Protein AF-A0A966M8I0-F1 (afdb_monomer_lite)

Secondary structure (DSSP, 8-state):
--SPEEEEEEHHHHHHH---HHHHHHHHHHHHHHHTTS-EEEEEE-HHHHHHHS--EEE---SGGGGG----SEEEPPTT---------SSHHHHHHHHGGG--

Foldseek 3Di:
DQDAAEAEAEQVVCVVVVDDPVVVVVVVVVQVVVVVVGRYDYYYHHPLVVVVVDAAEEEDDPDPVSVSRDHHNHYHYDPPDFDQDPDDVPDPVRRVVVGVPPPD

pLDDT: mean 89.02, std 11.0, range [32.91, 97.88]

Radius of gyration: 18.12 Å; chains: 1; bounding box: 38×32×43 Å

Sequence (104 aa):
PNIPAVFVFNKAALTKLQLSSRRIGFYIETLQDLNNRRDLQVFMGDPYEFATQNDVAITFAPVPSFKKFKSLAEVHPFPWLRVPHAGTIRSYTSWRQKIDKSYK

Structure (mmCIF, N/CA/C/O backbone):
data_AF-A0A966M8I0-F1
#
_entry.id   AF-A0A966M8I0-F1
#
loop_
_atom_site.group_PDB
_atom_site.id
_atom_site.type_symbol
_atom_site.label_atom_id
_atom_site.label_alt_id
_atom_site.label_comp_id
_atom_site.label_asym_id
_atom_site.label_entity_id
_atom_site.label_seq_id
_atom_site.pdbx_PDB_ins_code
_atom_site.Cartn_x
_atom_site.Cartn_y
_atom_site.Cartn_z
_atom_site.occupancy
_atom_site.B_iso_or_equiv
_atom_site.auth_seq_id
_atom_site.auth_comp_id
_atom_site.auth_asym_id
_atom_site.auth_atom_id
_atom_site.pdbx_PDB_model_num
ATOM 1 N N . PRO A 1 1 ? -3.733 -12.578 -8.689 1.00 69.75 1 PRO A N 1
ATOM 2 C CA . PRO A 1 1 ? -3.930 -13.503 -7.550 1.00 69.75 1 PRO A CA 1
ATOM 3 C C . PRO A 1 1 ? -5.377 -13.471 -7.016 1.00 69.75 1 PRO A C 1
ATOM 5 O O . PRO A 1 1 ? -5.913 -12.386 -6.798 1.00 69.75 1 PRO A O 1
ATOM 8 N N . ASN A 1 2 ? -5.987 -14.649 -6.821 1.00 83.19 2 ASN A N 1
ATOM 9 C CA . ASN A 1 2 ? -7.385 -14.835 -6.379 1.00 83.19 2 ASN A CA 1
ATOM 10 C C . ASN A 1 2 ? -7.552 -14.841 -4.845 1.00 83.19 2 ASN A C 1
ATOM 12 O O . ASN A 1 2 ? -8.497 -15.417 -4.324 1.00 83.19 2 ASN A O 1
ATOM 16 N N . ILE A 1 3 ? -6.615 -14.225 -4.123 1.00 89.50 3 ILE A N 1
ATOM 17 C CA . ILE A 1 3 ? -6.652 -14.084 -2.662 1.00 89.50 3 ILE A CA 1
ATOM 18 C C . ILE A 1 3 ? -7.220 -12.710 -2.264 1.00 89.50 3 ILE A C 1
ATOM 20 O O . ILE A 1 3 ? -7.143 -11.770 -3.080 1.00 89.50 3 ILE A O 1
ATOM 24 N N . PRO A 1 4 ? -7.729 -12.558 -1.027 1.00 94.06 4 PRO A N 1
ATOM 25 C CA . PRO A 1 4 ? -8.213 -11.277 -0.522 1.00 94.06 4 PRO A CA 1
ATOM 26 C C . PRO A 1 4 ? -7.150 -10.177 -0.637 1.00 94.06 4 PRO A C 1
ATOM 28 O O . PRO A 1 4 ? -5.950 -10.419 -0.486 1.00 94.06 4 PRO A O 1
ATOM 31 N N . ALA A 1 5 ? -7.581 -8.955 -0.938 1.00 95.50 5 ALA A N 1
ATOM 32 C CA . ALA A 1 5 ? -6.741 -7.775 -0.792 1.00 95.50 5 ALA A CA 1
ATOM 33 C C . ALA A 1 5 ? -6.726 -7.341 0.675 1.00 95.50 5 ALA A C 1
ATOM 35 O O . ALA A 1 5 ? -7.753 -7.350 1.346 1.00 95.50 5 ALA A O 1
ATOM 36 N N . VAL A 1 6 ? -5.566 -6.904 1.155 1.00 96.69 6 VAL A N 1
ATOM 37 C CA . VAL A 1 6 ? -5.409 -6.388 2.516 1.00 96.69 6 VAL A CA 1
ATOM 38 C C . VAL A 1 6 ? -4.935 -4.945 2.431 1.00 96.69 6 VAL A C 1
ATOM 40 O O . VAL A 1 6 ? -3.937 -4.645 1.771 1.00 96.69 6 VAL A O 1
ATOM 43 N N . PHE A 1 7 ? -5.632 -4.051 3.125 1.00 96.62 7 PHE A N 1
ATOM 44 C CA . PHE A 1 7 ? -5.186 -2.685 3.356 1.00 96.62 7 PHE A CA 1
ATOM 45 C C . PHE A 1 7 ? -4.900 -2.476 4.844 1.00 96.62 7 PHE A C 1
ATOM 47 O O . PHE A 1 7 ? -5.792 -2.591 5.682 1.00 96.62 7 PHE A O 1
ATOM 54 N N . VAL A 1 8 ? -3.657 -2.130 5.183 1.00 96.94 8 VAL A N 1
ATOM 55 C CA . VAL A 1 8 ? -3.266 -1.819 6.565 1.00 96.94 8 VAL A CA 1
ATOM 56 C C . VAL A 1 8 ? -3.027 -0.322 6.698 1.00 96.94 8 VAL A C 1
ATOM 58 O O . VAL A 1 8 ? -2.046 0.221 6.182 1.00 96.94 8 VAL A O 1
ATOM 61 N N . PHE A 1 9 ? -3.898 0.351 7.442 1.00 95.31 9 PHE A N 1
ATOM 62 C CA . PHE A 1 9 ? -3.640 1.700 7.915 1.00 95.31 9 PHE A CA 1
ATOM 63 C C . PHE A 1 9 ? -2.450 1.673 8.876 1.00 95.31 9 PHE A C 1
ATOM 65 O O . PHE A 1 9 ? -2.553 1.190 10.005 1.00 95.31 9 PHE A O 1
ATOM 72 N N . ASN A 1 10 ? -1.309 2.200 8.423 1.00 94.56 10 ASN A N 1
ATOM 73 C CA . ASN A 1 10 ? -0.117 2.299 9.256 1.00 94.56 10 ASN A CA 1
ATOM 74 C C . ASN A 1 10 ? -0.359 3.310 10.386 1.00 94.56 10 ASN A C 1
ATOM 76 O O . ASN A 1 10 ? -0.298 4.525 10.167 1.00 94.56 10 ASN A O 1
ATOM 80 N N . LYS A 1 11 ? -0.604 2.802 11.596 1.00 92.69 11 LYS A N 1
ATOM 81 C CA . LYS A 1 11 ? -0.982 3.604 12.765 1.00 92.69 11 LYS A CA 1
ATOM 82 C C . LYS A 1 11 ? 0.068 4.669 13.084 1.00 92.69 11 LYS A C 1
ATOM 84 O O . LYS A 1 11 ? -0.272 5.833 13.277 1.00 92.69 11 LYS A O 1
ATOM 89 N N . ALA A 1 12 ? 1.350 4.298 13.068 1.00 91.94 12 ALA A N 1
ATOM 90 C CA . ALA A 1 12 ? 2.445 5.219 13.364 1.00 91.94 12 ALA A CA 1
ATOM 91 C C . ALA A 1 12 ? 2.580 6.330 12.309 1.00 91.94 12 ALA A C 1
ATOM 93 O O . ALA A 1 12 ? 2.887 7.475 12.648 1.00 91.94 12 ALA A O 1
ATOM 94 N N . ALA A 1 13 ? 2.349 6.010 11.032 1.00 90.31 13 ALA A N 1
ATOM 95 C CA . ALA A 1 13 ? 2.359 6.999 9.959 1.00 90.31 13 ALA A CA 1
ATOM 96 C C . ALA A 1 13 ? 1.150 7.940 10.045 1.00 90.31 13 ALA A C 1
ATOM 98 O O . ALA A 1 13 ? 1.320 9.149 9.902 1.00 90.31 13 ALA A O 1
ATOM 99 N N . LEU A 1 14 ? -0.046 7.415 10.327 1.00 90.25 14 LEU A N 1
ATOM 100 C CA . LEU A 1 14 ? -1.264 8.217 10.460 1.00 90.25 14 LEU A CA 1
ATOM 101 C C . LEU A 1 14 ? -1.152 9.267 11.568 1.00 90.25 14 LEU A C 1
ATOM 103 O O . LEU A 1 14 ? -1.484 10.428 11.329 1.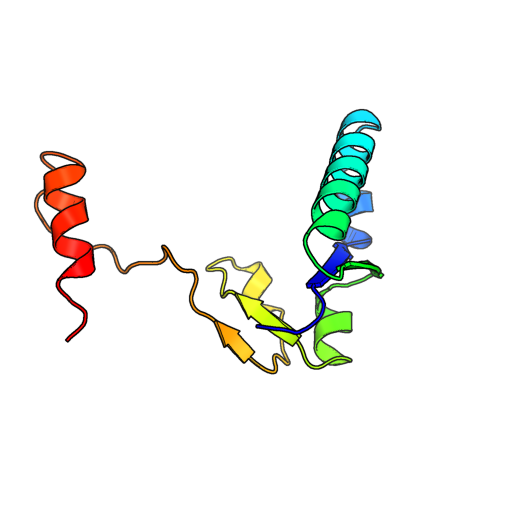00 90.25 14 LEU A O 1
ATOM 107 N N . THR A 1 15 ? -0.608 8.899 12.733 1.00 88.38 15 THR A N 1
ATOM 108 C CA . THR A 1 15 ? -0.388 9.846 13.839 1.00 88.38 15 THR A CA 1
ATOM 109 C C . THR A 1 15 ? 0.530 11.004 13.435 1.00 88.38 15 THR A C 1
ATOM 111 O O . THR A 1 15 ? 0.339 12.132 13.882 1.00 88.38 15 THR A O 1
ATOM 114 N N . LYS A 1 16 ? 1.514 10.753 12.561 1.00 91.56 16 LYS A N 1
ATOM 115 C CA . LYS A 1 16 ? 2.458 11.778 12.084 1.00 91.56 16 LYS A CA 1
ATOM 116 C C . LYS A 1 16 ? 1.902 12.625 10.942 1.00 91.56 16 LYS A C 1
ATOM 118 O O . LYS A 1 16 ? 2.213 13.806 10.862 1.00 91.56 16 LYS A O 1
ATOM 123 N N . LEU A 1 17 ? 1.113 12.025 10.051 1.00 86.62 17 LEU A N 1
ATOM 124 C CA . LEU A 1 17 ? 0.618 12.671 8.834 1.00 86.62 17 LEU A CA 1
ATOM 125 C C . LEU A 1 17 ? -0.478 13.715 9.090 1.00 86.62 17 LEU A C 1
ATOM 127 O O . LEU A 1 17 ? -0.729 14.506 8.185 1.00 86.62 17 LEU A O 1
ATOM 131 N N . GLN A 1 18 ? -1.120 13.705 10.271 1.00 83.75 18 GLN A N 1
ATOM 132 C CA . GLN A 1 18 ? -2.157 14.671 10.682 1.00 83.75 18 GLN A CA 1
ATOM 133 C C . GLN A 1 18 ? -3.166 14.946 9.550 1.00 83.75 18 GLN A C 1
ATOM 135 O O . GLN A 1 18 ? -3.386 16.079 9.123 1.00 83.75 18 GLN A O 1
ATOM 140 N N . LEU A 1 19 ? -3.724 13.867 8.988 1.00 88.81 19 LEU A N 1
ATOM 141 C CA . LEU A 1 19 ? -4.611 13.946 7.830 1.00 88.81 19 LEU A CA 1
ATOM 142 C C . LEU A 1 19 ? -5.887 14.723 8.170 1.00 88.81 19 LEU A C 1
ATOM 144 O O . LEU A 1 19 ? -6.509 14.493 9.204 1.00 88.81 19 LEU A O 1
ATOM 148 N N . SER A 1 20 ? -6.315 15.600 7.259 1.00 93.44 20 SER A N 1
ATOM 149 C CA . SER A 1 20 ? -7.610 16.265 7.388 1.00 93.44 20 SER A CA 1
ATOM 150 C C . SER A 1 20 ? -8.757 15.257 7.306 1.00 93.44 20 SER A C 1
ATOM 152 O O . SER A 1 20 ? -8.660 14.236 6.619 1.00 93.44 20 SER A O 1
ATOM 154 N N . SER A 1 21 ? -9.886 15.589 7.935 1.00 93.12 21 SER A N 1
ATOM 155 C CA . SER A 1 21 ? -11.113 14.784 7.872 1.00 93.12 21 SER A CA 1
ATOM 156 C C . SER A 1 21 ? -11.547 14.492 6.432 1.00 93.12 21 SER A C 1
ATOM 158 O O . SER A 1 21 ? -11.920 13.365 6.126 1.00 93.12 21 SER A O 1
ATOM 160 N N . ARG A 1 22 ? -11.398 15.464 5.518 1.00 96.19 22 ARG A N 1
ATOM 161 C CA . ARG A 1 22 ? -11.673 15.281 4.081 1.00 96.19 22 ARG A CA 1
ATOM 162 C C . ARG A 1 22 ? -10.805 14.194 3.442 1.00 96.19 22 ARG A C 1
ATOM 164 O O . ARG A 1 22 ? -11.317 13.386 2.676 1.00 96.19 22 ARG A O 1
ATOM 171 N N . ARG A 1 23 ? -9.503 14.145 3.754 1.00 94.75 23 ARG A N 1
ATOM 172 C CA . ARG A 1 23 ? -8.605 13.103 3.218 1.00 94.75 23 ARG A CA 1
ATOM 173 C C . ARG A 1 23 ? -8.929 11.725 3.788 1.00 94.75 23 ARG A C 1
ATOM 175 O O . ARG A 1 23 ? -8.827 10.743 3.063 1.00 94.75 23 ARG A O 1
ATOM 182 N N . ILE A 1 24 ? -9.324 11.659 5.059 1.00 92.81 24 ILE A N 1
ATOM 183 C CA . ILE A 1 24 ? -9.765 10.409 5.689 1.00 92.81 24 ILE A CA 1
ATOM 184 C C . ILE A 1 24 ? -11.058 9.913 5.030 1.00 92.81 24 ILE A C 1
ATOM 186 O O . ILE A 1 24 ? -11.116 8.748 4.649 1.00 92.81 24 ILE A O 1
ATOM 190 N N . GLY A 1 25 ? -12.043 10.797 4.826 1.00 96.06 25 GLY A N 1
ATOM 191 C CA . GLY A 1 25 ? -13.285 10.475 4.115 1.00 96.06 25 GLY A CA 1
ATOM 192 C C . GLY A 1 25 ? -13.013 9.899 2.726 1.00 96.06 25 GLY A C 1
ATOM 193 O O . GLY A 1 25 ? -13.450 8.793 2.429 1.00 96.06 25 GLY A O 1
ATOM 194 N N . PHE A 1 26 ? -12.162 10.569 1.943 1.00 96.62 26 PHE A N 1
ATOM 195 C CA . PHE A 1 26 ? -11.758 10.085 0.621 1.00 96.62 26 PHE A CA 1
ATOM 196 C C . PHE A 1 26 ? -11.117 8.683 0.653 1.00 96.62 26 PHE A C 1
ATOM 198 O O . PHE A 1 26 ? -11.404 7.850 -0.206 1.00 96.62 26 PHE A O 1
ATOM 205 N N . TYR A 1 27 ? -10.256 8.386 1.636 1.00 95.25 27 TYR A N 1
ATOM 206 C CA . TYR A 1 27 ? -9.665 7.047 1.771 1.00 95.25 27 TYR A CA 1
ATOM 207 C C . TYR A 1 27 ? -10.718 5.986 2.077 1.00 95.25 27 TYR A C 1
ATOM 209 O O . TYR A 1 27 ? -10.679 4.913 1.481 1.00 95.25 27 TYR A O 1
ATOM 217 N N . ILE A 1 28 ? -11.657 6.280 2.976 1.00 95.62 28 ILE A N 1
ATOM 218 C CA . ILE A 1 28 ? -12.729 5.348 3.338 1.00 95.62 28 ILE A CA 1
ATOM 219 C C . ILE A 1 28 ? -13.637 5.086 2.130 1.00 95.62 28 ILE A C 1
ATOM 221 O O . ILE A 1 28 ? -13.884 3.925 1.815 1.00 95.62 28 ILE A O 1
ATOM 225 N N . GLU A 1 29 ? -14.053 6.130 1.407 1.00 97.81 29 GLU A N 1
ATOM 226 C CA . GLU A 1 29 ? -14.839 6.007 0.168 1.00 97.81 29 GLU A CA 1
ATOM 227 C C . GLU A 1 29 ? -14.108 5.157 -0.882 1.00 97.81 29 GLU A C 1
ATOM 229 O O . GLU A 1 29 ? -14.699 4.273 -1.499 1.00 97.81 29 GLU A O 1
ATOM 234 N N . THR A 1 30 ? -12.796 5.360 -1.037 1.00 97.88 30 THR A N 1
ATOM 235 C CA . THR A 1 30 ? -11.977 4.583 -1.981 1.00 97.88 30 THR A CA 1
ATOM 236 C C . THR A 1 30 ? -11.885 3.106 -1.583 1.00 97.88 30 THR A C 1
ATOM 238 O O . THR A 1 30 ? -11.935 2.229 -2.446 1.00 97.88 30 THR A O 1
ATOM 241 N N . LEU A 1 31 ? -11.749 2.802 -0.287 1.00 97.75 31 LEU A N 1
ATOM 242 C CA . LEU A 1 31 ? -11.741 1.417 0.195 1.00 97.75 31 LEU A CA 1
ATOM 243 C C . LEU A 1 31 ? -13.119 0.764 0.043 1.00 97.75 31 LEU A C 1
ATOM 245 O O . LEU A 1 31 ? -13.191 -0.409 -0.312 1.00 97.75 31 LEU A O 1
ATOM 249 N N . GLN A 1 32 ? -14.201 1.517 0.249 1.00 97.19 32 GLN A N 1
ATOM 250 C CA . GLN A 1 32 ? -15.560 1.032 0.019 1.00 97.19 32 GLN A CA 1
ATOM 251 C C . GLN A 1 32 ? -15.788 0.687 -1.459 1.00 97.19 32 GLN A C 1
ATOM 253 O O . GLN A 1 32 ? -16.280 -0.399 -1.762 1.00 97.19 32 GLN A O 1
ATOM 258 N N . ASP A 1 33 ? -15.375 1.562 -2.378 1.00 97.81 33 ASP A N 1
ATOM 259 C CA . ASP A 1 33 ? -15.421 1.282 -3.817 1.00 97.81 33 ASP A CA 1
ATOM 260 C C . ASP A 1 33 ? -14.569 0.059 -4.201 1.00 97.81 33 ASP A C 1
ATOM 262 O O . ASP A 1 33 ? -14.992 -0.783 -4.997 1.00 97.81 33 ASP A O 1
ATOM 266 N N . LEU A 1 34 ? -13.376 -0.082 -3.614 1.00 96.69 34 LEU A N 1
ATOM 267 C CA . LEU A 1 34 ? -12.520 -1.245 -3.846 1.00 96.69 34 LEU A CA 1
ATOM 268 C C . LEU A 1 34 ? -13.178 -2.546 -3.363 1.00 96.69 34 LEU A C 1
ATOM 270 O O . LEU A 1 34 ? -13.117 -3.548 -4.079 1.00 96.69 34 LEU A O 1
ATOM 274 N N . ASN A 1 35 ? -13.837 -2.521 -2.202 1.00 96.62 35 ASN A N 1
ATOM 275 C CA . ASN A 1 35 ? -14.518 -3.683 -1.627 1.00 96.62 35 ASN A CA 1
ATOM 276 C C . ASN A 1 35 ? -15.668 -4.204 -2.512 1.00 96.62 35 ASN A C 1
ATOM 278 O O . ASN A 1 35 ? -15.973 -5.391 -2.496 1.00 96.62 35 ASN A O 1
ATOM 282 N N . ASN A 1 36 ? -16.269 -3.348 -3.347 1.00 96.75 36 ASN A N 1
ATOM 283 C CA . ASN A 1 36 ? -17.290 -3.770 -4.316 1.00 96.75 36 ASN A CA 1
ATOM 284 C C . ASN A 1 36 ? -16.714 -4.593 -5.482 1.00 96.75 36 ASN A C 1
ATOM 286 O O . ASN A 1 36 ? -17.455 -5.268 -6.194 1.00 96.75 36 ASN A O 1
ATOM 290 N N . ARG A 1 37 ? -15.400 -4.504 -5.722 1.00 95.25 37 ARG A N 1
ATOM 291 C CA . ARG A 1 37 ? -14.717 -5.104 -6.883 1.00 95.25 37 ARG A CA 1
ATOM 292 C C . ARG A 1 37 ? -13.787 -6.249 -6.499 1.00 95.25 37 ARG A C 1
ATOM 294 O O . ARG A 1 37 ? -13.372 -7.015 -7.369 1.00 95.25 37 ARG A O 1
ATOM 301 N N . ARG A 1 38 ? -13.415 -6.343 -5.223 1.00 93.88 38 ARG A N 1
ATOM 302 C CA . ARG A 1 38 ? -12.504 -7.352 -4.691 1.00 93.88 38 ARG A CA 1
ATOM 303 C C . ARG A 1 38 ? -12.757 -7.548 -3.204 1.00 93.88 38 ARG A C 1
ATOM 305 O O . ARG A 1 38 ? -12.937 -6.565 -2.500 1.00 93.88 38 ARG A O 1
ATOM 312 N N . ASP A 1 39 ? -12.670 -8.794 -2.742 1.00 95.81 39 ASP A N 1
ATOM 313 C CA . ASP A 1 39 ? -12.651 -9.111 -1.312 1.00 95.81 39 ASP A CA 1
ATOM 314 C C . ASP A 1 39 ? -11.520 -8.331 -0.622 1.00 95.81 39 ASP A C 1
ATOM 316 O O . ASP A 1 39 ? -10.339 -8.550 -0.924 1.00 95.81 39 ASP A O 1
ATOM 320 N N . LEU A 1 40 ? -11.891 -7.362 0.218 1.00 97.12 40 LEU A N 1
ATOM 321 C CA . LEU A 1 40 ? -10.985 -6.426 0.868 1.00 97.12 40 LEU A CA 1
ATOM 322 C C . LEU A 1 40 ? -11.111 -6.535 2.386 1.00 97.12 40 LEU A C 1
ATOM 324 O O . LEU A 1 40 ? -12.168 -6.309 2.969 1.00 97.12 40 LEU A O 1
ATOM 328 N N . GLN A 1 41 ? -9.974 -6.752 3.038 1.00 96.81 41 GLN A N 1
ATOM 329 C CA . GLN A 1 41 ? -9.844 -6.690 4.486 1.00 96.81 41 GLN A CA 1
ATOM 330 C C . GLN A 1 41 ? -9.056 -5.443 4.882 1.00 96.81 41 GLN A C 1
ATOM 332 O O . GLN A 1 41 ? -8.004 -5.142 4.310 1.00 96.81 41 GLN A O 1
ATOM 337 N N . VAL A 1 42 ? -9.567 -4.704 5.866 1.00 97.12 42 VAL A N 1
ATOM 338 C CA . VAL A 1 42 ? -8.981 -3.438 6.313 1.00 97.12 42 VAL A CA 1
ATOM 339 C C . VAL A 1 42 ? -8.582 -3.546 7.778 1.00 97.12 42 VAL A C 1
ATOM 341 O O . VAL A 1 42 ? -9.408 -3.857 8.632 1.00 97.12 42 VAL A O 1
ATO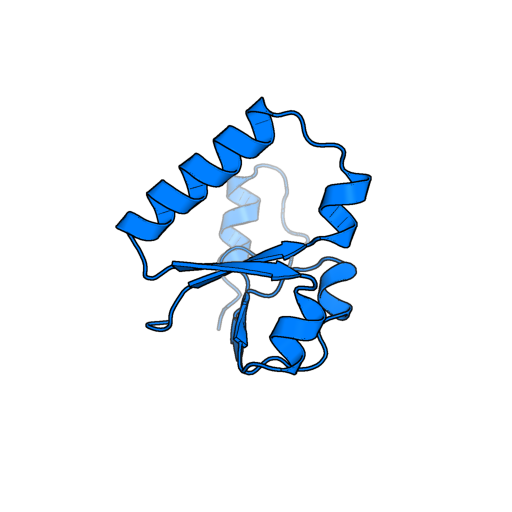M 344 N N . PHE A 1 43 ? -7.320 -3.241 8.073 1.00 96.81 43 PHE A N 1
ATOM 345 C CA . PHE A 1 43 ? -6.751 -3.305 9.419 1.00 96.81 43 PHE A CA 1
ATOM 346 C C . PHE A 1 43 ? -6.086 -1.984 9.814 1.00 96.81 43 PHE A C 1
ATOM 348 O O . PHE A 1 43 ? -5.730 -1.160 8.971 1.00 96.81 43 PHE A O 1
ATOM 355 N N . MET A 1 44 ? -5.872 -1.802 11.116 1.00 95.50 44 MET A N 1
ATOM 356 C CA . MET A 1 44 ? -5.132 -0.683 11.701 1.00 95.50 44 MET A CA 1
ATOM 357 C C . MET A 1 44 ? -3.955 -1.240 12.507 1.00 95.50 44 MET A C 1
ATOM 359 O O . MET A 1 44 ? -4.175 -1.981 13.460 1.00 95.50 44 MET A O 1
ATOM 363 N N . GLY A 1 45 ? -2.716 -0.887 12.161 1.00 96.12 45 GLY A N 1
ATOM 364 C CA . GLY A 1 45 ? -1.539 -1.481 12.809 1.00 96.12 45 GLY A CA 1
ATOM 365 C C . GLY A 1 45 ? -0.219 -1.158 12.116 1.00 96.12 45 GLY A C 1
ATOM 366 O O . GLY A 1 45 ? -0.073 -0.078 11.538 1.00 96.12 45 GLY A O 1
ATOM 367 N N . ASP A 1 46 ? 0.743 -2.081 12.184 1.00 96.06 46 ASP A N 1
ATOM 368 C CA . ASP A 1 46 ? 1.994 -2.024 11.422 1.00 96.06 46 ASP A CA 1
ATOM 369 C C . ASP A 1 46 ? 1.941 -3.017 10.240 1.00 96.06 46 ASP A C 1
ATOM 371 O O . ASP A 1 46 ? 1.827 -4.225 10.462 1.00 96.06 46 ASP A O 1
ATOM 375 N N . PRO A 1 47 ? 2.039 -2.554 8.977 1.00 96.19 47 PRO A N 1
ATOM 376 C CA . PRO A 1 47 ? 2.071 -3.450 7.821 1.00 96.19 47 PRO A CA 1
ATOM 377 C C . PRO A 1 47 ? 3.252 -4.436 7.829 1.00 96.19 47 PRO A C 1
ATOM 379 O O . PRO A 1 47 ? 3.125 -5.521 7.263 1.00 96.19 47 PRO A O 1
ATOM 382 N N . TYR A 1 48 ? 4.392 -4.094 8.442 1.00 96.12 48 TYR A N 1
ATOM 383 C CA . TYR A 1 48 ? 5.549 -4.997 8.504 1.00 96.12 48 TYR A CA 1
ATOM 384 C C . TYR A 1 48 ? 5.320 -6.143 9.492 1.00 96.12 48 TYR A C 1
ATOM 386 O O . TYR A 1 48 ? 5.735 -7.272 9.231 1.00 96.12 48 TYR A O 1
ATOM 394 N N . GLU A 1 49 ? 4.644 -5.861 10.607 1.00 96.75 49 GLU A N 1
ATOM 395 C CA . GLU A 1 49 ? 4.242 -6.883 11.574 1.00 96.75 49 GLU A CA 1
ATOM 396 C C . GLU A 1 49 ? 3.193 -7.811 10.958 1.00 96.75 49 GLU A C 1
ATOM 398 O O . GLU A 1 49 ? 3.374 -9.028 10.976 1.00 96.75 49 GLU A O 1
ATOM 403 N N . PHE A 1 50 ? 2.174 -7.241 10.303 1.00 96.69 50 PHE A N 1
ATOM 404 C CA . PHE A 1 50 ? 1.150 -8.010 9.595 1.00 96.69 50 PHE A CA 1
ATOM 405 C C . PHE A 1 50 ? 1.767 -8.987 8.585 1.00 96.69 50 PHE A C 1
ATOM 407 O O . PHE A 1 50 ? 1.431 -10.168 8.594 1.00 96.69 50 PHE A O 1
ATOM 414 N N . ALA A 1 51 ? 2.711 -8.518 7.761 1.00 96.31 51 ALA A N 1
ATOM 415 C CA . ALA A 1 51 ? 3.412 -9.345 6.774 1.00 96.31 51 ALA A CA 1
ATOM 416 C C . ALA A 1 51 ? 4.365 -10.386 7.391 1.00 96.31 51 ALA A C 1
ATOM 418 O O . ALA A 1 51 ? 4.752 -11.337 6.727 1.00 96.31 51 ALA A O 1
ATOM 419 N N . THR A 1 52 ? 4.772 -10.213 8.652 1.00 96.25 52 THR A N 1
ATOM 420 C CA . THR A 1 52 ? 5.580 -11.217 9.365 1.00 96.25 52 THR A CA 1
ATOM 421 C C . THR A 1 52 ? 4.704 -12.333 9.937 1.00 96.25 52 THR A C 1
ATOM 423 O O . THR A 1 52 ? 5.153 -13.469 10.044 1.00 96.25 52 THR A O 1
ATOM 426 N N . GLN A 1 53 ? 3.465 -12.010 10.312 1.00 96.56 53 GLN A N 1
ATOM 427 C CA . GLN A 1 53 ? 2.513 -12.941 10.925 1.00 96.56 53 GLN A CA 1
ATOM 428 C C . GLN A 1 53 ? 1.621 -13.661 9.905 1.00 96.56 53 GLN A C 1
ATOM 430 O O . GLN A 1 53 ? 0.974 -14.643 10.256 1.00 96.56 53 GLN A O 1
ATOM 435 N N . ASN A 1 54 ? 1.565 -13.171 8.665 1.00 95.62 54 ASN A N 1
ATOM 436 C CA . ASN A 1 54 ? 0.695 -13.689 7.617 1.00 95.62 54 ASN A CA 1
ATOM 437 C C . ASN A 1 54 ? 1.472 -13.836 6.310 1.00 95.62 54 ASN A C 1
ATOM 439 O O . ASN A 1 54 ? 2.250 -12.955 5.940 1.00 95.62 54 ASN A O 1
ATOM 443 N N . ASP A 1 55 ? 1.185 -14.901 5.569 1.00 94.69 55 ASP A N 1
ATOM 444 C CA . ASP A 1 55 ? 1.712 -15.083 4.222 1.00 94.69 55 ASP A CA 1
ATOM 445 C C . ASP A 1 55 ? 1.065 -14.079 3.266 1.00 94.69 55 ASP A C 1
ATOM 447 O O . ASP A 1 55 ? -0.136 -14.122 2.990 1.00 94.69 55 ASP A O 1
ATOM 451 N N . VAL A 1 56 ? 1.871 -13.145 2.758 1.00 94.88 56 VAL A N 1
ATOM 452 C CA . VAL A 1 56 ? 1.399 -12.073 1.877 1.00 94.88 56 VAL A CA 1
ATOM 453 C C . VAL A 1 56 ? 2.087 -12.103 0.517 1.00 94.88 56 VAL A C 1
ATOM 455 O O . VAL A 1 56 ? 3.306 -12.258 0.413 1.00 94.88 56 VAL A O 1
ATOM 458 N N . ALA A 1 57 ? 1.287 -11.891 -0.529 1.00 94.25 57 ALA A N 1
ATOM 459 C CA . ALA A 1 57 ? 1.764 -11.591 -1.871 1.00 94.25 57 ALA A CA 1
ATOM 460 C C . ALA A 1 57 ? 1.756 -10.071 -2.082 1.00 94.25 57 ALA A C 1
ATOM 462 O O . ALA A 1 57 ? 0.712 -9.425 -1.954 1.00 94.25 57 ALA A O 1
ATOM 463 N N . ILE A 1 58 ? 2.906 -9.487 -2.416 1.00 92.56 58 ILE A N 1
ATOM 464 C CA . ILE A 1 58 ? 3.051 -8.038 -2.604 1.00 92.56 58 ILE A CA 1
ATOM 465 C C . ILE A 1 58 ? 3.665 -7.715 -3.960 1.00 92.56 58 ILE A C 1
ATOM 467 O O . ILE A 1 58 ? 4.381 -8.512 -4.559 1.00 92.56 58 ILE A O 1
ATOM 471 N N . THR A 1 59 ? 3.401 -6.513 -4.460 1.00 91.62 59 THR A N 1
ATOM 472 C CA . THR A 1 59 ? 4.131 -5.984 -5.611 1.00 91.62 59 THR A CA 1
ATOM 473 C C . THR A 1 59 ? 5.370 -5.231 -5.140 1.00 91.62 59 THR A C 1
ATOM 475 O O . THR A 1 59 ? 5.275 -4.361 -4.273 1.00 91.62 59 THR A O 1
ATOM 478 N N . PHE A 1 60 ? 6.528 -5.551 -5.713 1.00 90.62 60 PHE A N 1
ATOM 479 C CA . PHE A 1 60 ? 7.785 -4.880 -5.409 1.00 90.62 60 PHE A CA 1
ATOM 480 C C . PHE A 1 60 ? 7.671 -3.368 -5.626 1.00 90.62 60 PHE A C 1
ATOM 482 O O . PHE A 1 60 ? 7.255 -2.915 -6.693 1.00 90.62 60 PHE A O 1
ATOM 489 N N . ALA A 1 61 ? 8.105 -2.589 -4.638 1.00 89.25 61 ALA A N 1
ATOM 490 C CA . ALA A 1 61 ? 8.211 -1.141 -4.745 1.00 89.25 61 ALA A CA 1
ATOM 491 C C . ALA A 1 61 ? 9.672 -0.713 -4.519 1.00 89.25 61 ALA A C 1
ATOM 493 O O . ALA A 1 61 ? 10.236 -1.031 -3.469 1.00 89.25 61 ALA A O 1
ATOM 494 N N . PRO A 1 62 ? 10.297 0.042 -5.445 1.00 87.62 62 PRO A N 1
ATOM 495 C CA . PRO A 1 62 ? 11.688 0.482 -5.324 1.00 87.62 62 PRO A CA 1
ATOM 496 C C . PRO A 1 62 ? 11.827 1.678 -4.363 1.00 87.62 62 PRO A C 1
ATOM 498 O O . PRO A 1 62 ? 12.332 2.737 -4.727 1.00 87.62 62 PRO A O 1
ATOM 501 N N . VAL A 1 63 ? 11.356 1.524 -3.125 1.00 89.50 63 VAL A N 1
ATOM 502 C CA . VAL A 1 63 ? 11.396 2.551 -2.074 1.00 89.50 63 VAL A CA 1
ATOM 503 C C . VAL A 1 63 ? 12.142 2.033 -0.840 1.00 89.50 63 VAL A C 1
ATOM 505 O O . VAL A 1 63 ? 12.047 0.845 -0.527 1.00 89.50 63 VAL A O 1
ATOM 508 N N . PRO A 1 64 ? 12.864 2.887 -0.082 1.00 93.06 64 PRO A N 1
ATOM 509 C CA . PRO A 1 64 ? 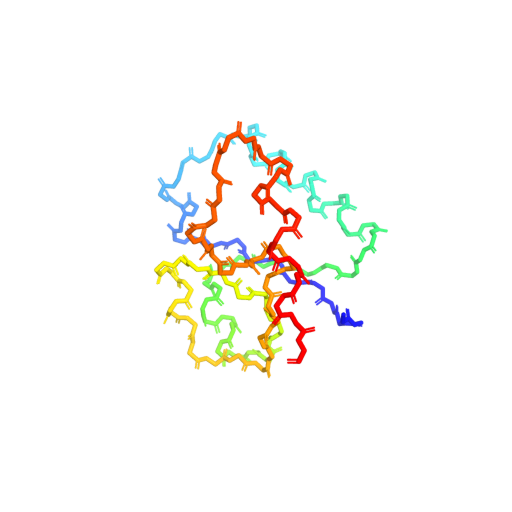13.635 2.442 1.083 1.00 93.06 64 PRO A CA 1
ATOM 510 C C . PRO A 1 64 ? 12.808 1.691 2.133 1.00 93.06 64 PRO A C 1
ATOM 512 O O . PRO A 1 64 ? 13.305 0.765 2.765 1.00 93.06 64 PRO A O 1
ATOM 515 N N . SER A 1 65 ? 11.538 2.064 2.303 1.00 91.81 65 SER A N 1
ATOM 516 C CA . SER A 1 65 ? 10.613 1.412 3.233 1.00 91.81 65 SER A CA 1
ATOM 517 C C . SER A 1 65 ? 10.305 -0.038 2.866 1.00 91.81 65 SER A C 1
ATOM 519 O O . SER A 1 65 ? 10.081 -0.836 3.768 1.00 91.81 65 SER A O 1
ATOM 521 N N . PHE A 1 66 ? 10.353 -0.410 1.583 1.00 93.38 66 PHE A N 1
ATOM 522 C CA . PHE A 1 66 ? 10.082 -1.782 1.150 1.00 93.38 66 PHE A CA 1
ATOM 523 C C . PHE A 1 66 ? 11.108 -2.773 1.721 1.00 93.38 66 PHE A C 1
ATOM 525 O O . PHE A 1 66 ? 10.765 -3.903 2.046 1.00 93.38 66 PHE A O 1
ATOM 532 N N . LYS A 1 67 ? 12.347 -2.321 1.966 1.00 93.31 67 LYS A N 1
ATOM 533 C CA . LYS A 1 67 ? 13.406 -3.130 2.598 1.00 93.31 67 LYS A CA 1
ATOM 534 C C . LYS A 1 67 ? 13.085 -3.568 4.034 1.00 93.31 67 LYS A C 1
ATOM 536 O O . LYS A 1 67 ? 13.819 -4.372 4.594 1.00 93.31 67 LYS A O 1
ATOM 541 N N . LYS A 1 68 ? 12.048 -3.002 4.659 1.00 94.75 68 LYS A N 1
ATOM 542 C CA . LYS A 1 68 ? 11.631 -3.351 6.024 1.00 94.75 68 LYS A CA 1
ATOM 543 C C . LYS A 1 68 ? 10.764 -4.610 6.078 1.00 94.75 68 LYS A C 1
ATOM 545 O O . LYS A 1 68 ? 10.629 -5.178 7.158 1.00 94.75 68 LYS A O 1
ATOM 550 N N . PHE A 1 69 ? 10.195 -5.049 4.952 1.00 95.44 69 PHE A N 1
ATOM 551 C CA . PHE A 1 69 ? 9.533 -6.349 4.873 1.00 95.44 69 PHE A CA 1
ATOM 552 C C . PHE A 1 69 ? 10.579 -7.463 4.985 1.00 95.44 69 PHE A C 1
ATOM 554 O O . PHE A 1 69 ? 11.570 -7.455 4.258 1.00 95.44 69 PHE A O 1
ATOM 561 N N . LYS A 1 70 ? 10.368 -8.393 5.923 1.00 93.88 70 LYS A N 1
ATOM 562 C CA . LYS A 1 70 ? 11.314 -9.480 6.233 1.00 93.88 70 LYS A CA 1
ATOM 563 C C . LYS A 1 70 ? 10.839 -10.848 5.755 1.00 93.88 70 LYS A C 1
ATOM 565 O O . LYS A 1 70 ? 11.663 -11.664 5.366 1.00 93.88 70 LYS A O 1
ATOM 570 N N . SER A 1 71 ? 9.529 -11.076 5.801 1.00 91.50 71 SER A N 1
ATOM 571 C CA . SER A 1 71 ? 8.873 -12.303 5.361 1.00 91.50 71 SER A CA 1
ATOM 572 C C . SER A 1 71 ? 7.811 -11.923 4.340 1.00 91.50 71 SER A C 1
ATOM 574 O O . SER A 1 71 ? 6.979 -11.064 4.622 1.00 91.50 71 SER A O 1
ATOM 576 N N . LEU A 1 72 ? 7.900 -12.478 3.134 1.00 94.56 72 LEU A N 1
ATOM 577 C CA . LEU A 1 72 ? 6.937 -12.288 2.050 1.00 94.56 72 LEU A CA 1
ATOM 578 C C . LEU A 1 72 ? 6.779 -13.638 1.355 1.00 94.56 72 LEU A C 1
ATOM 580 O O . LEU A 1 72 ? 7.783 -14.240 0.977 1.00 94.56 72 LEU A O 1
ATOM 584 N N . ALA A 1 73 ? 5.541 -14.095 1.181 1.00 94.62 73 ALA A N 1
ATOM 585 C CA . ALA A 1 73 ? 5.266 -15.374 0.532 1.00 94.62 73 ALA A CA 1
ATOM 586 C C . ALA A 1 73 ? 5.490 -15.285 -0.984 1.00 94.62 73 ALA A C 1
ATOM 588 O O . ALA A 1 73 ? 6.054 -16.192 -1.591 1.00 94.62 73 ALA A O 1
ATOM 589 N N . GLU A 1 74 ? 5.100 -14.162 -1.594 1.00 94.00 74 GLU A N 1
ATOM 590 C CA . GLU A 1 74 ? 5.318 -13.909 -3.016 1.00 94.00 74 GLU A CA 1
ATOM 591 C C . GLU A 1 74 ? 5.615 -12.428 -3.278 1.00 94.00 74 GLU A C 1
ATOM 593 O O . GLU A 1 74 ? 5.004 -11.526 -2.696 1.00 94.00 74 GLU A O 1
ATOM 598 N N . VAL A 1 75 ? 6.555 -12.167 -4.190 1.00 92.81 75 VAL A N 1
ATOM 599 C CA . VAL A 1 75 ? 6.877 -10.814 -4.647 1.00 92.81 75 VAL A CA 1
ATOM 600 C C . VAL A 1 75 ? 6.697 -10.741 -6.153 1.00 92.81 75 VAL A C 1
ATOM 602 O O . VAL A 1 75 ? 7.470 -11.311 -6.921 1.00 92.81 75 VAL A O 1
ATOM 605 N N . HIS A 1 76 ? 5.693 -9.989 -6.583 1.00 89.56 76 HIS A N 1
ATOM 606 C CA . HIS A 1 76 ? 5.455 -9.721 -7.992 1.00 89.56 76 HIS A CA 1
ATOM 607 C C . HIS A 1 76 ? 6.230 -8.484 -8.456 1.00 89.56 76 HIS A C 1
ATOM 609 O O . HIS A 1 76 ? 6.353 -7.508 -7.706 1.00 89.56 76 HIS A O 1
ATOM 615 N N . PRO A 1 77 ? 6.715 -8.456 -9.707 1.00 85.94 77 PRO A N 1
ATOM 616 C CA . PRO A 1 77 ? 7.295 -7.251 -10.270 1.00 85.94 77 PRO A CA 1
ATOM 617 C C . PRO A 1 77 ? 6.219 -6.181 -10.446 1.00 85.94 77 PRO A C 1
ATOM 619 O O . PRO A 1 77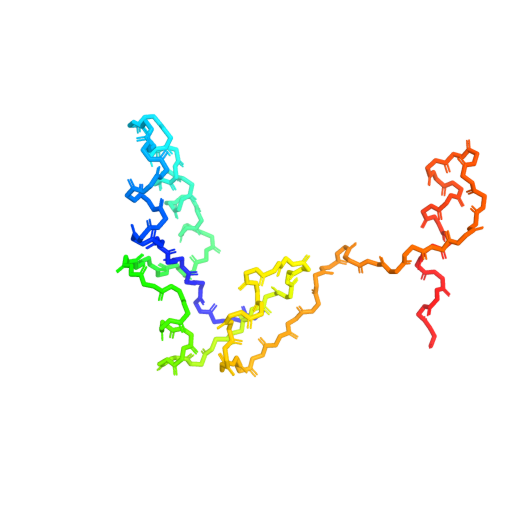 ? 5.066 -6.463 -10.777 1.00 85.94 77 PRO A O 1
ATOM 622 N N . PHE A 1 78 ? 6.609 -4.924 -10.277 1.00 81.19 78 PHE A N 1
ATOM 623 C CA . PHE A 1 78 ? 5.730 -3.817 -10.613 1.00 81.19 78 PHE A CA 1
ATOM 624 C C . PHE A 1 78 ? 5.512 -3.780 -12.132 1.00 81.19 78 PHE A C 1
ATOM 626 O O . PHE A 1 78 ? 6.503 -3.726 -12.869 1.00 81.19 78 PHE A O 1
ATOM 633 N N . PRO A 1 79 ? 4.262 -3.796 -12.638 1.00 76.19 79 PRO A N 1
ATOM 634 C CA . PRO A 1 79 ? 4.013 -4.089 -14.052 1.00 76.19 79 PRO A CA 1
ATOM 635 C C . PRO A 1 79 ? 4.680 -3.113 -15.028 1.00 76.19 79 PRO A C 1
ATOM 637 O O . PRO A 1 79 ? 5.025 -3.497 -16.146 1.00 76.19 79 PRO A O 1
ATOM 640 N N . TRP A 1 80 ? 4.911 -1.871 -14.598 1.00 74.88 80 TRP A N 1
ATOM 641 C CA . TRP A 1 80 ? 5.564 -0.822 -15.385 1.00 74.88 80 TRP A CA 1
ATOM 642 C C . TRP A 1 80 ? 7.000 -0.500 -14.955 1.00 74.88 80 TRP A C 1
ATOM 644 O O . TRP A 1 80 ? 7.616 0.392 -15.539 1.00 74.88 80 TRP A O 1
ATOM 654 N N . LEU A 1 81 ? 7.566 -1.217 -13.976 1.00 77.06 81 LEU A N 1
ATOM 655 C CA . LEU A 1 81 ? 8.983 -1.070 -13.655 1.00 77.06 81 LEU A CA 1
ATOM 656 C C . LEU A 1 81 ? 9.813 -1.686 -14.780 1.00 77.06 81 LEU A C 1
ATOM 658 O O . LEU A 1 81 ? 9.648 -2.849 -15.155 1.00 77.06 81 LEU A O 1
ATOM 662 N N . ARG A 1 82 ? 10.688 -0.867 -15.350 1.00 78.69 82 ARG A N 1
ATOM 663 C CA . ARG A 1 82 ? 11.587 -1.235 -16.436 1.00 78.69 82 ARG A CA 1
ATOM 664 C C . ARG A 1 82 ? 12.946 -0.607 -16.173 1.00 78.69 82 ARG A C 1
ATOM 666 O O . ARG A 1 82 ? 13.016 0.502 -15.643 1.00 78.69 82 ARG A O 1
ATOM 673 N N . VAL A 1 83 ? 14.013 -1.307 -16.546 1.00 77.75 83 VAL A N 1
ATOM 674 C CA . VAL A 1 83 ? 15.369 -0.758 -16.464 1.00 77.75 83 VAL A CA 1
ATOM 675 C C . VAL A 1 83 ? 15.508 0.323 -17.544 1.00 77.75 83 VAL A C 1
ATOM 677 O O . VAL A 1 83 ? 15.245 0.038 -18.715 1.00 77.75 83 VAL A O 1
ATOM 680 N N . PRO A 1 84 ? 15.872 1.569 -17.192 1.00 80.62 84 PRO A N 1
ATOM 681 C CA . PRO A 1 84 ? 16.098 2.605 -18.189 1.00 80.62 84 PRO A CA 1
ATOM 682 C C . PRO A 1 84 ? 17.316 2.249 -19.048 1.00 80.62 84 PRO A C 1
ATOM 684 O O . PRO A 1 84 ? 18.296 1.697 -18.555 1.00 80.62 84 PRO A O 1
ATOM 687 N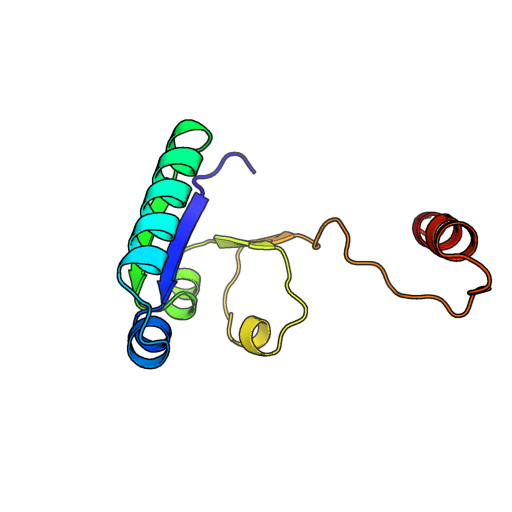 N . HIS A 1 85 ? 17.279 2.602 -20.331 1.00 83.50 85 HIS A N 1
ATOM 688 C CA . HIS A 1 85 ? 18.413 2.425 -21.240 1.00 83.50 85 HIS A CA 1
ATOM 689 C C . HIS A 1 85 ? 18.910 3.777 -21.771 1.00 83.50 85 HIS A C 1
ATOM 691 O O . HIS A 1 85 ? 18.136 4.729 -21.912 1.00 83.50 85 HIS A O 1
ATOM 697 N N . ALA A 1 86 ? 20.189 3.837 -22.154 1.00 85.38 86 ALA A N 1
ATOM 698 C CA . ALA A 1 86 ? 20.861 5.026 -22.697 1.00 85.38 86 ALA A CA 1
ATOM 699 C C . ALA A 1 86 ? 20.513 5.318 -24.177 1.00 85.38 86 ALA A C 1
ATOM 701 O O . ALA A 1 86 ? 21.333 5.803 -24.952 1.00 85.38 86 ALA A O 1
ATOM 702 N N . GLY A 1 87 ? 19.300 4.964 -24.608 1.00 82.88 87 GLY A N 1
ATOM 703 C CA . GLY A 1 87 ? 18.859 5.168 -25.991 1.00 82.88 87 GLY A CA 1
ATOM 704 C C . GLY A 1 87 ? 18.522 6.630 -26.274 1.00 82.88 87 GLY A C 1
ATOM 705 O O . GLY A 1 87 ? 18.487 7.460 -25.374 1.00 82.88 87 GLY A O 1
ATOM 706 N N . THR A 1 88 ? 18.229 6.946 -27.537 1.00 81.31 88 THR A N 1
ATOM 707 C CA . THR A 1 88 ? 17.861 8.314 -27.929 1.00 81.31 88 THR A CA 1
ATOM 708 C C . THR A 1 88 ? 16.668 8.848 -27.122 1.00 81.31 88 THR A C 1
ATOM 710 O O . THR A 1 88 ? 15.630 8.196 -27.048 1.00 81.31 88 THR A O 1
ATOM 713 N N . ILE A 1 89 ? 16.822 10.048 -26.552 1.00 85.69 89 ILE A N 1
ATO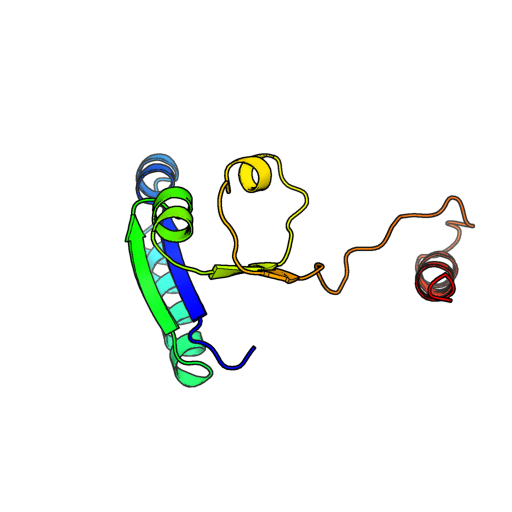M 714 C CA . ILE A 1 89 ? 15.790 10.776 -25.789 1.00 85.69 89 ILE A CA 1
ATOM 715 C C . ILE A 1 89 ? 15.122 11.892 -26.610 1.00 85.69 89 ILE A C 1
ATOM 717 O O . ILE A 1 89 ? 14.462 12.760 -26.050 1.00 85.69 89 ILE A O 1
ATOM 721 N N . ARG A 1 90 ? 15.283 11.890 -27.945 1.00 87.94 90 ARG A N 1
ATOM 722 C CA . ARG A 1 90 ? 14.686 12.914 -28.831 1.00 87.94 90 ARG A CA 1
ATOM 723 C C . ARG A 1 90 ? 13.161 12.998 -28.713 1.00 87.94 90 ARG A C 1
ATOM 725 O O . ARG A 1 90 ? 12.596 14.056 -28.951 1.00 87.94 90 ARG A O 1
ATOM 732 N N . SER A 1 91 ? 12.501 11.891 -28.370 1.00 85.81 91 SER A N 1
ATOM 733 C CA . SER A 1 91 ? 11.088 11.874 -27.993 1.00 85.81 91 SER A CA 1
ATOM 734 C C . SER A 1 91 ? 10.809 10.738 -27.008 1.00 85.81 91 SER A C 1
ATOM 736 O O . SER A 1 91 ? 11.502 9.714 -27.022 1.00 85.81 91 SER A O 1
ATOM 738 N N . TYR A 1 92 ? 9.761 10.893 -26.190 1.00 82.81 92 TYR A N 1
ATOM 739 C CA . TYR A 1 92 ? 9.289 9.838 -25.287 1.00 82.81 92 TYR A CA 1
ATOM 740 C C . TYR A 1 92 ? 9.008 8.534 -26.043 1.00 82.81 92 TYR A C 1
ATOM 742 O O . TYR A 1 92 ? 9.475 7.477 -25.632 1.00 82.81 92 TYR A O 1
ATOM 750 N N . THR A 1 93 ? 8.309 8.604 -27.180 1.00 84.19 93 THR A N 1
ATOM 751 C CA . THR A 1 93 ? 7.956 7.432 -27.993 1.00 84.19 93 THR A CA 1
ATOM 752 C C . THR A 1 93 ? 9.196 6.694 -28.500 1.00 84.19 93 THR A C 1
ATOM 754 O O . THR A 1 93 ? 9.278 5.472 -28.368 1.00 84.19 93 THR A O 1
ATOM 757 N N . SER A 1 94 ? 10.194 7.422 -29.021 1.00 83.00 94 SER A N 1
ATOM 758 C CA . SER A 1 94 ? 11.446 6.835 -29.526 1.00 83.00 94 SER A CA 1
ATOM 759 C C . SER A 1 94 ? 12.267 6.143 -28.434 1.00 83.00 94 SER A C 1
ATOM 761 O O . SER A 1 94 ? 12.961 5.163 -28.719 1.00 83.00 94 SER A O 1
ATOM 763 N N . TRP A 1 95 ? 12.191 6.639 -27.197 1.00 86.19 95 TRP A N 1
ATOM 764 C CA . TRP A 1 95 ? 12.807 6.005 -26.034 1.00 86.19 95 TRP A CA 1
ATOM 765 C C . TRP A 1 95 ? 11.975 4.803 -25.551 1.00 86.19 95 TRP A C 1
ATOM 767 O O . TRP A 1 95 ? 12.476 3.682 -25.501 1.00 86.19 95 TRP A O 1
ATOM 777 N N . ARG A 1 96 ? 10.672 4.984 -25.298 1.00 83.38 96 ARG A N 1
ATOM 778 C CA . ARG A 1 96 ? 9.784 3.977 -24.691 1.00 83.38 96 ARG A CA 1
ATOM 779 C C . ARG A 1 96 ? 9.650 2.696 -25.514 1.00 83.38 96 ARG A C 1
ATOM 781 O O . ARG A 1 96 ? 9.596 1.621 -24.920 1.00 83.38 96 ARG A O 1
ATOM 788 N N . GLN A 1 97 ? 9.630 2.784 -26.845 1.00 82.62 97 GLN A N 1
ATOM 789 C CA . GLN A 1 97 ? 9.541 1.614 -27.736 1.00 82.62 97 GLN A CA 1
ATOM 790 C C . GLN A 1 97 ? 10.741 0.663 -27.625 1.00 82.62 97 GLN A C 1
ATOM 792 O O . GLN A 1 97 ? 10.645 -0.503 -28.010 1.00 82.62 97 GLN A O 1
ATOM 797 N N . LYS A 1 98 ? 11.886 1.146 -27.133 1.00 80.94 98 LYS A N 1
ATOM 798 C CA . LYS A 1 98 ? 13.101 0.337 -26.980 1.00 80.94 98 LYS A CA 1
ATOM 799 C C . LYS A 1 98 ? 13.177 -0.378 -25.628 1.00 80.94 98 LYS A C 1
ATOM 801 O O . LYS A 1 98 ? 13.929 -1.339 -25.522 1.00 80.94 98 LYS A O 1
ATOM 806 N N . ILE A 1 99 ? 12.358 0.017 -24.651 1.00 80.19 99 ILE A N 1
ATOM 807 C CA . ILE A 1 99 ? 12.289 -0.615 -23.327 1.00 80.19 99 ILE A CA 1
ATOM 808 C C . ILE A 1 99 ? 11.702 -2.036 -23.379 1.00 80.19 99 ILE A C 1
ATOM 810 O O . ILE A 1 99 ? 12.201 -2.916 -22.690 1.00 80.19 99 ILE A O 1
ATOM 814 N N . ASP A 1 100 ? 10.670 -2.292 -24.192 1.00 68.94 100 ASP A N 1
ATOM 815 C CA . ASP A 1 100 ? 9.985 -3.601 -24.201 1.00 68.94 100 ASP A CA 1
ATOM 816 C C . ASP A 1 100 ? 10.636 -4.633 -25.146 1.00 68.94 100 ASP A C 1
ATOM 818 O O . ASP A 1 100 ? 10.206 -5.781 -25.204 1.00 68.94 100 ASP A O 1
ATOM 822 N N . LYS A 1 101 ? 11.698 -4.260 -25.875 1.00 60.22 101 LYS A N 1
ATOM 823 C CA . LYS A 1 101 ? 12.409 -5.168 -26.797 1.00 60.22 101 LYS A CA 1
ATOM 824 C C . LYS A 1 101 ? 13.451 -6.066 -26.119 1.00 60.22 101 LYS A C 1
ATOM 826 O O . LYS A 1 101 ? 14.003 -6.930 -26.793 1.00 60.22 101 LYS A O 1
ATOM 831 N N . SER A 1 102 ? 13.743 -5.872 -24.829 1.00 50.75 102 SER A N 1
ATOM 832 C CA . SER A 1 102 ? 14.797 -6.618 -24.123 1.00 50.75 102 SER A CA 1
ATOM 833 C C . SER A 1 102 ? 14.311 -7.859 -23.364 1.00 50.75 102 SER A C 1
ATOM 835 O O . SER A 1 102 ? 15.095 -8.428 -22.613 1.00 50.75 102 SER A O 1
ATOM 837 N N . TYR A 1 103 ? 13.048 -8.272 -23.515 1.00 40.09 103 TYR A N 1
ATOM 838 C CA . TYR A 1 103 ? 12.557 -9.538 -22.961 1.00 40.09 103 TYR A CA 1
ATOM 839 C C . TYR A 1 103 ? 12.700 -10.632 -24.031 1.00 40.09 103 TYR A C 1
ATOM 841 O O . TYR A 1 103 ? 11.807 -10.834 -24.854 1.00 40.09 103 TYR A O 1
ATOM 849 N N . LYS A 1 104 ? 13.874 -11.261 -24.070 1.00 32.91 104 LYS A N 1
ATOM 850 C CA . LYS A 1 104 ? 14.132 -12.539 -24.741 1.00 32.91 104 LYS A CA 1
ATOM 851 C C . LYS A 1 104 ? 14.733 -13.491 -23.725 1.00 32.91 104 LYS A C 1
ATOM 853 O O . LYS A 1 104 ? 15.570 -13.007 -22.933 1.00 32.91 104 LYS A O 1
#